Protein AF-A0A7Z0UEZ7-F1 (afdb_monomer_lite)

Structure (mmCIF, N/CA/C/O backbone):
data_AF-A0A7Z0UEZ7-F1
#
_entry.id   AF-A0A7Z0UEZ7-F1
#
loop_
_atom_site.group_PDB
_atom_site.id
_atom_site.type_symbol
_atom_site.label_atom_id
_atom_site.label_alt_id
_atom_site.label_comp_id
_atom_site.label_asym_id
_atom_site.label_entity_id
_atom_site.label_seq_id
_atom_site.pdbx_PDB_ins_code
_atom_site.Cartn_x
_atom_site.Cartn_y
_atom_site.Cartn_z
_atom_site.occupancy
_atom_site.B_iso_or_equiv
_atom_site.auth_seq_id
_atom_site.auth_comp_id
_atom_site.auth_asym_id
_atom_site.auth_atom_id
_atom_site.pdbx_PDB_model_num
ATOM 1 N N . MET A 1 1 ? -14.495 13.501 -70.799 1.00 41.69 1 MET A N 1
ATOM 2 C CA . MET A 1 1 ? -13.839 14.582 -70.028 1.00 41.69 1 MET A CA 1
ATOM 3 C C . MET A 1 1 ? -14.516 14.708 -68.669 1.00 41.69 1 MET A C 1
ATOM 5 O O . MET A 1 1 ? -15.707 14.456 -68.563 1.00 41.69 1 MET A O 1
ATOM 9 N N . LEU A 1 2 ? -13.715 14.968 -67.637 1.00 44.12 2 LEU A N 1
ATOM 10 C CA . LEU A 1 2 ? -13.980 14.777 -66.207 1.00 44.12 2 LEU A CA 1
ATOM 11 C C . LEU A 1 2 ? -15.102 15.652 -65.596 1.00 44.12 2 LEU A C 1
ATOM 13 O O . LEU A 1 2 ? -15.160 16.856 -65.822 1.00 44.12 2 LEU A O 1
ATOM 17 N N . ARG A 1 3 ? -15.898 14.991 -64.738 1.00 53.62 3 ARG A N 1
ATOM 18 C CA . ARG A 1 3 ? -16.664 15.427 -63.545 1.00 53.62 3 ARG A CA 1
ATOM 19 C C . ARG A 1 3 ? -16.496 16.877 -63.058 1.00 53.62 3 ARG A C 1
ATOM 21 O O . ARG A 1 3 ? -15.379 17.286 -62.761 1.00 53.62 3 ARG A O 1
ATOM 28 N N . ARG A 1 4 ? -17.621 17.519 -62.698 1.00 54.34 4 ARG A N 1
ATOM 29 C CA . ARG A 1 4 ? -17.714 18.450 -61.549 1.00 54.34 4 ARG A CA 1
ATOM 30 C C . ARG A 1 4 ? -19.072 18.337 -60.841 1.00 54.34 4 ARG A C 1
ATOM 32 O O . ARG A 1 4 ? -19.888 19.247 -60.891 1.00 54.34 4 ARG A O 1
ATOM 39 N N . VAL A 1 5 ? -19.312 17.219 -60.154 1.00 55.66 5 VAL A N 1
ATOM 40 C CA . VAL A 1 5 ? -20.245 17.247 -59.018 1.00 55.66 5 VAL A CA 1
ATOM 41 C C . VAL A 1 5 ? -19.460 17.877 -57.878 1.00 55.66 5 VAL A C 1
ATOM 43 O O . VAL A 1 5 ? -18.504 17.283 -57.382 1.00 55.66 5 VAL A O 1
ATOM 46 N N . ALA A 1 6 ? -19.810 19.116 -57.534 1.00 58.12 6 ALA A N 1
ATOM 47 C CA . ALA A 1 6 ? -19.320 19.807 -56.352 1.00 58.12 6 ALA A CA 1
ATOM 48 C C . ALA A 1 6 ? -19.861 19.091 -55.108 1.00 58.12 6 ALA A C 1
ATOM 50 O O . ALA A 1 6 ? -20.839 19.512 -54.494 1.00 58.12 6 ALA A O 1
ATOM 51 N N . LEU A 1 7 ? -19.247 17.962 -54.764 1.00 53.06 7 LEU A N 1
ATOM 52 C CA . LEU A 1 7 ? -19.498 17.291 -53.506 1.00 53.06 7 LEU A CA 1
ATOM 53 C C . LEU A 1 7 ? -18.772 18.114 -52.443 1.00 53.06 7 LEU A C 1
ATOM 55 O O . LEU A 1 7 ? -17.561 17.993 -52.269 1.00 53.06 7 LEU A O 1
ATOM 59 N N . ARG A 1 8 ? -19.513 19.016 -51.788 1.00 58.53 8 ARG A N 1
ATOM 60 C CA . ARG A 1 8 ? -19.101 19.630 -50.525 1.00 58.53 8 ARG A CA 1
ATOM 61 C C . ARG A 1 8 ? -18.896 18.483 -49.536 1.00 58.53 8 ARG A C 1
ATOM 63 O O . ARG A 1 8 ? -19.848 18.057 -48.890 1.00 58.53 8 ARG A O 1
ATOM 70 N N . LEU A 1 9 ? -17.684 17.930 -49.487 1.00 56.50 9 LEU A N 1
ATOM 71 C CA . LEU A 1 9 ? -17.303 16.996 -48.440 1.00 56.50 9 LEU A CA 1
ATOM 72 C C . LEU A 1 9 ? -17.352 17.786 -47.137 1.00 56.50 9 LEU A C 1
ATOM 74 O O . LEU A 1 9 ? -16.492 18.622 -46.865 1.00 56.50 9 LEU A O 1
ATOM 78 N N . ALA A 1 10 ? -18.415 17.545 -46.377 1.00 62.75 10 ALA A N 1
ATOM 79 C CA . ALA A 1 10 ? -18.478 17.860 -44.971 1.00 62.75 10 ALA A CA 1
ATOM 80 C C . ALA A 1 10 ? -17.218 17.280 -44.321 1.00 62.75 10 ALA A C 1
ATOM 82 O O . ALA A 1 10 ? -17.039 16.063 -44.259 1.00 62.75 10 ALA A O 1
ATOM 83 N N . VAL A 1 11 ? -16.317 18.163 -43.898 1.00 59.19 11 VAL A N 1
ATOM 84 C CA . VAL A 1 11 ? -15.161 17.813 -43.077 1.00 59.19 11 VAL A CA 1
ATOM 85 C C . VAL A 1 11 ? -15.704 17.491 -41.685 1.00 59.19 11 VAL A C 1
ATOM 87 O O . VAL A 1 11 ? -15.663 18.307 -40.772 1.00 59.19 11 VAL A O 1
ATOM 90 N N . CYS A 1 12 ? -16.282 16.300 -41.529 1.00 60.75 12 CYS A N 1
ATOM 91 C CA . CYS A 1 12 ? -16.429 15.661 -40.230 1.00 60.75 12 CYS A CA 1
ATOM 92 C C . CYS A 1 12 ? -15.045 15.130 -39.861 1.00 60.75 12 CYS A C 1
ATOM 94 O O . CYS A 1 12 ? -14.706 13.985 -40.149 1.00 60.75 12 CYS A O 1
ATOM 96 N N . LEU A 1 13 ? -14.219 16.015 -39.302 1.00 62.16 13 LEU A N 1
ATOM 97 C CA . LEU A 1 13 ? -12.947 15.664 -38.689 1.00 62.16 13 LEU A CA 1
ATOM 98 C C . LEU A 1 13 ? -13.242 14.593 -37.624 1.00 62.16 13 LEU A C 1
ATOM 100 O O . LEU A 1 13 ? -13.977 14.897 -36.678 1.00 62.16 13 LEU A O 1
ATOM 104 N N . PRO A 1 14 ? -12.757 13.344 -37.753 1.00 60.66 14 PRO A N 1
ATOM 105 C CA . PRO A 1 14 ? -12.928 12.394 -36.677 1.00 60.66 14 PRO A CA 1
ATOM 106 C C . PRO A 1 14 ? -12.026 12.894 -35.551 1.00 60.66 14 PRO A C 1
ATOM 108 O O . PRO A 1 14 ? -10.806 12.969 -35.706 1.00 60.66 14 PRO A O 1
ATOM 111 N N . LEU A 1 15 ? -12.640 13.299 -34.438 1.00 63.44 15 LEU A N 1
ATOM 112 C CA . LEU A 1 15 ? -11.952 13.432 -33.162 1.00 63.44 15 LEU A CA 1
ATOM 113 C C . LEU A 1 15 ? -11.342 12.055 -32.877 1.00 63.44 15 LEU A C 1
ATOM 115 O O . LEU A 1 15 ? -12.023 11.147 -32.401 1.00 63.44 15 LEU A O 1
ATOM 119 N N . PHE A 1 16 ? -10.075 11.869 -33.243 1.00 62.88 16 PHE A N 1
ATOM 120 C CA . PHE A 1 16 ? -9.285 10.752 -32.763 1.00 62.88 16 PHE A CA 1
ATOM 121 C C . PHE A 1 16 ? -9.185 10.938 -31.253 1.00 62.88 16 PHE A C 1
ATOM 123 O O . PHE A 1 16 ? -8.408 11.750 -30.757 1.00 62.88 16 PHE A O 1
ATOM 130 N N . LEU A 1 17 ? -10.058 10.237 -30.534 1.00 65.12 17 LEU A N 1
ATOM 131 C CA . LEU A 1 17 ? -9.989 10.078 -29.095 1.00 65.12 17 LEU A CA 1
ATOM 132 C C . LEU A 1 17 ? -8.665 9.372 -28.804 1.00 65.12 17 LEU A C 1
ATOM 134 O O . LEU A 1 17 ? -8.565 8.152 -28.916 1.00 65.12 17 LEU A O 1
ATOM 138 N N . ILE A 1 18 ? -7.631 10.147 -28.485 1.00 66.31 18 ILE A N 1
ATOM 139 C CA . ILE A 1 18 ? -6.388 9.614 -27.939 1.00 66.31 18 ILE A CA 1
ATOM 140 C C . ILE A 1 18 ? -6.731 9.154 -26.522 1.00 66.31 18 ILE A C 1
ATOM 142 O O . ILE A 1 18 ? -6.634 9.910 -25.558 1.00 66.31 18 ILE A O 1
ATOM 146 N N . ALA A 1 19 ? -7.225 7.924 -26.403 1.00 65.69 19 ALA A N 1
ATOM 147 C CA . ALA A 1 19 ? -7.341 7.260 -25.121 1.00 65.69 19 ALA A CA 1
ATOM 148 C C . ALA A 1 19 ? -5.915 6.948 -24.655 1.00 65.69 19 ALA A C 1
ATOM 150 O O . ALA A 1 19 ? -5.285 6.010 -25.137 1.00 65.69 19 ALA A O 1
ATOM 151 N N . SER 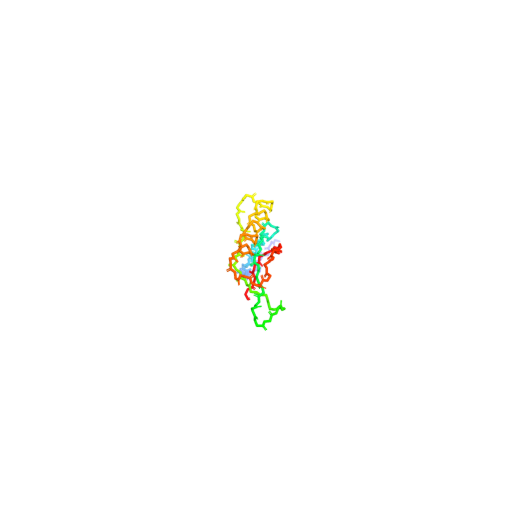A 1 20 ? -5.378 7.781 -23.762 1.00 64.31 20 SER A N 1
ATOM 152 C CA . SER A 1 20 ? -4.134 7.471 -23.063 1.00 64.31 20 SER A CA 1
ATOM 153 C C . SER A 1 20 ? -4.410 6.301 -22.124 1.00 64.31 20 SER A C 1
ATOM 155 O O . SER A 1 20 ? -4.954 6.485 -21.034 1.00 64.31 20 SER A O 1
ATOM 157 N N . CYS A 1 21 ? -4.079 5.088 -22.561 1.00 64.81 21 CYS A N 1
ATOM 158 C CA . CYS A 1 21 ? -4.036 3.923 -21.689 1.00 64.81 21 CYS A CA 1
ATOM 159 C C . CYS A 1 21 ? -2.873 4.125 -20.714 1.00 64.81 21 CYS A C 1
ATOM 161 O O . CYS A 1 21 ? -1.728 3.837 -21.050 1.00 64.81 21 CYS A O 1
ATOM 163 N N . ASN A 1 22 ? -3.154 4.672 -19.530 1.00 68.69 22 ASN A N 1
ATOM 164 C CA . ASN A 1 22 ? -2.186 4.627 -18.443 1.00 68.69 22 ASN A CA 1
ATOM 165 C C . ASN A 1 22 ? -2.005 3.162 -18.050 1.00 68.69 22 ASN A C 1
ATOM 167 O O . ASN A 1 22 ? -2.965 2.517 -17.627 1.00 68.69 22 ASN A O 1
ATOM 171 N N . ASP A 1 23 ? -0.791 2.654 -18.230 1.00 73.69 23 ASP A N 1
ATOM 172 C CA . ASP A 1 23 ? -0.421 1.331 -17.762 1.00 73.69 23 ASP A CA 1
ATOM 173 C C . ASP A 1 23 ? -0.332 1.352 -16.231 1.00 73.69 23 ASP A C 1
ATOM 175 O O . ASP A 1 23 ? 0.528 2.003 -15.636 1.00 73.69 23 ASP A O 1
ATOM 179 N N . ASP A 1 24 ? -1.291 0.688 -15.591 1.00 81.19 24 ASP A N 1
ATOM 180 C CA . ASP A 1 24 ? -1.372 0.581 -14.137 1.00 81.19 24 ASP A CA 1
ATOM 181 C C . ASP A 1 24 ? -0.567 -0.622 -13.607 1.00 81.19 24 ASP A C 1
ATOM 183 O O . ASP A 1 24 ? -0.583 -0.876 -12.403 1.00 81.19 24 ASP A O 1
ATOM 187 N N . SER A 1 25 ? 0.142 -1.355 -14.479 1.00 84.06 25 SER A N 1
ATOM 188 C CA . SER A 1 25 ? 0.866 -2.584 -14.131 1.00 84.06 25 SER A CA 1
AT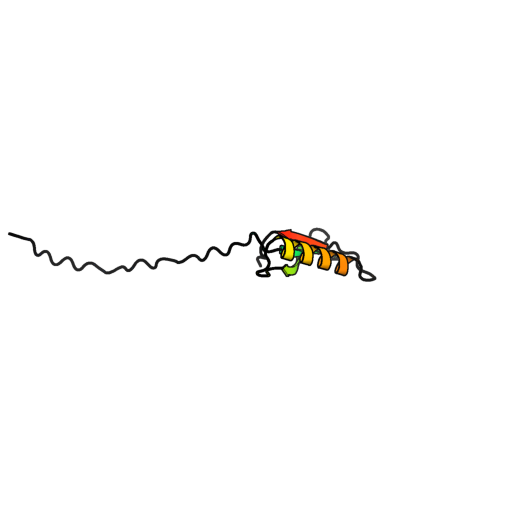OM 189 C C . SER A 1 25 ? 1.982 -2.383 -13.106 1.00 84.06 25 SER A C 1
ATOM 191 O O . SER A 1 25 ? 2.261 -3.288 -12.330 1.00 84.06 25 SER A O 1
ATOM 193 N N . SER A 1 26 ? 2.594 -1.200 -13.046 1.00 93.62 26 SER A N 1
ATOM 194 C CA . SER A 1 26 ? 3.678 -0.903 -12.103 1.00 93.62 26 SER A CA 1
ATOM 195 C C . SER A 1 26 ? 3.213 -0.224 -10.814 1.00 93.62 26 SER A C 1
ATOM 197 O O . SER A 1 26 ? 4.042 0.055 -9.951 1.00 93.62 26 SER A O 1
ATOM 199 N N . GLN A 1 27 ? 1.920 0.075 -10.672 1.00 96.62 27 GLN A N 1
ATOM 200 C CA . GLN A 1 27 ? 1.385 0.789 -9.513 1.00 96.62 27 GLN A CA 1
ATOM 201 C C . GLN A 1 27 ? 0.959 -0.191 -8.423 1.00 96.62 27 GLN A C 1
ATOM 203 O O . GLN A 1 27 ? 0.426 -1.258 -8.716 1.00 96.62 27 GLN A O 1
ATOM 208 N N . TYR A 1 28 ? 1.127 0.198 -7.162 1.00 98.25 28 TYR A N 1
ATOM 209 C CA . TYR A 1 28 ? 0.615 -0.550 -6.015 1.00 98.25 28 TYR A CA 1
ATOM 210 C C . TYR A 1 28 ? -0.227 0.343 -5.125 1.00 98.25 28 TYR A C 1
ATOM 212 O O . TYR A 1 28 ? 0.069 1.517 -4.917 1.00 98.25 28 TYR A O 1
ATOM 220 N N . THR A 1 29 ? -1.276 -0.230 -4.561 1.00 98.31 29 THR A N 1
ATOM 221 C CA . THR A 1 29 ? -2.177 0.451 -3.646 1.00 98.31 29 THR A CA 1
ATOM 222 C C . THR A 1 29 ? -2.109 -0.210 -2.278 1.00 98.31 29 THR A C 1
ATOM 224 O O . THR A 1 29 ? -2.327 -1.415 -2.142 1.00 98.31 29 THR A O 1
ATOM 227 N N . LEU A 1 30 ? -1.838 0.590 -1.250 1.00 98.75 30 LEU A N 1
ATOM 228 C CA . LEU A 1 30 ? -1.908 0.166 0.140 1.00 98.75 30 LEU A CA 1
ATOM 229 C C . LEU A 1 30 ? -3.329 0.349 0.661 1.00 98.75 30 LEU A C 1
ATOM 231 O O . LEU A 1 30 ? -3.888 1.452 0.652 1.00 98.75 30 LEU A O 1
ATOM 235 N N . TYR A 1 31 ? -3.872 -0.738 1.189 1.00 98.38 31 TYR A N 1
ATOM 236 C CA . TYR A 1 31 ? -5.158 -0.769 1.855 1.00 98.38 31 TYR A CA 1
ATOM 237 C C . TYR A 1 31 ? -5.010 -1.114 3.332 1.00 98.38 31 TYR A C 1
ATOM 239 O O . TYR A 1 31 ? -4.058 -1.777 3.751 1.00 98.38 31 TYR A O 1
ATOM 247 N N . ARG A 1 32 ? -6.017 -0.716 4.110 1.00 98.25 32 ARG A N 1
ATOM 248 C CA . ARG A 1 32 ? -6.260 -1.228 5.458 1.00 98.25 32 ARG A CA 1
ATOM 249 C C . ARG A 1 32 ? -7.704 -1.667 5.653 1.00 98.25 32 ARG A C 1
ATOM 251 O O . ARG A 1 32 ? -8.595 -1.215 4.932 1.00 98.25 32 ARG A O 1
ATOM 258 N N . SER A 1 33 ? -7.945 -2.496 6.663 1.00 98.06 33 SER A N 1
ATOM 259 C CA . SER A 1 33 ? -9.303 -2.819 7.097 1.00 98.06 33 SER A CA 1
ATOM 260 C C . SER A 1 33 ? -9.893 -1.717 7.985 1.00 98.06 33 SER A C 1
ATOM 262 O O . SER A 1 33 ? -9.166 -0.907 8.581 1.00 98.06 33 SER A O 1
ATOM 264 N N . SER A 1 34 ? -11.223 -1.680 8.099 1.00 96.50 34 SER A N 1
ATOM 265 C CA . SER A 1 34 ? -11.890 -0.868 9.121 1.00 96.50 34 SER A CA 1
ATOM 266 C C . SER A 1 34 ? -11.782 -1.541 10.492 1.00 96.50 34 SER A C 1
ATOM 268 O O . SER A 1 34 ? -11.669 -2.760 10.597 1.00 96.50 34 SER A O 1
ATOM 270 N N . VAL A 1 35 ? -11.833 -0.733 11.554 1.00 94.69 35 VAL A N 1
ATOM 271 C CA . VAL A 1 35 ? -11.975 -1.230 12.935 1.00 94.69 35 VAL A CA 1
ATOM 272 C C . VAL A 1 35 ? -13.391 -1.742 13.216 1.00 94.69 35 VAL A C 1
ATOM 274 O O . VAL A 1 35 ? -13.581 -2.527 14.136 1.00 94.69 35 VAL A O 1
ATOM 277 N N . LEU A 1 36 ? -14.377 -1.292 12.431 1.00 95.75 36 LEU A N 1
ATOM 278 C CA . LEU A 1 36 ? -15.789 -1.667 12.574 1.00 95.75 36 LEU A CA 1
ATOM 279 C C . LEU A 1 36 ? -16.181 -2.848 11.676 1.00 95.75 36 LEU A C 1
ATOM 281 O O . LEU A 1 36 ? -17.140 -3.550 11.976 1.00 95.75 36 LEU A O 1
ATOM 285 N N . ASP A 1 37 ? -15.455 -3.053 10.575 1.00 94.56 37 ASP A N 1
ATOM 286 C CA . ASP A 1 37 ? -15.712 -4.112 9.597 1.00 94.56 37 ASP A CA 1
ATOM 287 C C . ASP A 1 37 ? -14.397 -4.557 8.937 1.00 94.56 37 ASP A C 1
ATOM 289 O O . ASP A 1 37 ? -13.760 -3.808 8.190 1.00 94.56 37 ASP A O 1
ATOM 293 N N . ALA A 1 38 ? -13.996 -5.801 9.199 1.00 92.38 38 ALA A N 1
ATOM 294 C CA . ALA A 1 38 ? -12.763 -6.375 8.670 1.00 92.38 38 ALA A CA 1
ATOM 295 C C . ALA A 1 38 ? -12.786 -6.588 7.141 1.00 92.38 38 ALA A C 1
ATOM 297 O O . ALA A 1 38 ? -11.719 -6.713 6.531 1.00 92.38 38 ALA A O 1
ATOM 298 N N . ASN A 1 39 ? -13.971 -6.610 6.520 1.00 94.00 39 ASN A N 1
ATOM 299 C CA . ASN A 1 39 ? -14.142 -6.767 5.074 1.00 94.00 39 ASN A CA 1
ATOM 300 C C . ASN A 1 39 ? -14.057 -5.434 4.323 1.00 94.00 39 ASN A C 1
ATOM 302 O O . ASN A 1 39 ? -13.830 -5.417 3.111 1.00 94.00 39 ASN A O 1
ATOM 306 N N . MET A 1 40 ? -14.220 -4.311 5.026 1.00 95.88 40 MET A N 1
ATOM 307 C CA . MET A 1 40 ? -14.129 -2.989 4.423 1.00 95.8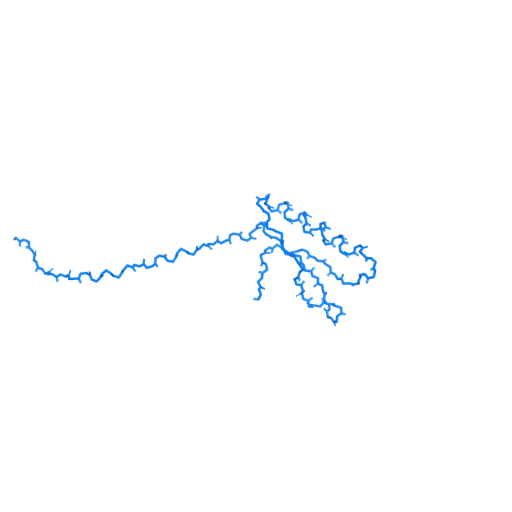8 40 MET A CA 1
ATOM 308 C C . MET A 1 40 ? -12.687 -2.689 4.014 1.00 95.88 40 MET A C 1
ATOM 310 O O . MET A 1 40 ? -11.761 -2.806 4.815 1.00 95.88 40 MET A O 1
ATOM 314 N N . ARG A 1 41 ? -12.506 -2.259 2.764 1.00 96.00 41 ARG A N 1
ATOM 315 C CA . ARG A 1 41 ? -11.207 -1.902 2.188 1.00 96.00 41 ARG A CA 1
ATOM 316 C C . ARG A 1 41 ? -11.072 -0.385 2.173 1.00 96.00 41 ARG A C 1
ATOM 318 O O . ARG A 1 41 ? -11.809 0.290 1.461 1.00 96.00 41 ARG A O 1
ATOM 325 N N . LEU A 1 42 ? -10.146 0.152 2.959 1.00 97.06 42 LEU A N 1
ATOM 326 C CA . LEU A 1 42 ? -9.884 1.588 3.045 1.00 97.06 42 LEU A CA 1
ATOM 327 C C . LEU A 1 42 ? -8.556 1.904 2.361 1.00 97.06 42 LEU A C 1
ATOM 329 O O . LEU A 1 42 ? -7.528 1.340 2.733 1.00 97.06 42 LEU A O 1
ATOM 333 N N . HIS A 1 43 ? -8.584 2.793 1.367 1.00 98.00 43 HIS A N 1
ATOM 334 C CA . HIS A 1 43 ? -7.379 3.299 0.705 1.00 98.00 43 HIS A CA 1
ATOM 335 C C . HIS A 1 43 ? -6.524 4.102 1.689 1.00 98.00 43 HIS A C 1
ATOM 337 O O . HIS A 1 43 ? -7.053 4.930 2.431 1.00 98.00 43 HIS A O 1
ATOM 343 N N . VAL A 1 44 ? -5.217 3.841 1.700 1.00 98.19 44 VAL A N 1
ATOM 344 C CA . VAL A 1 44 ? -4.245 4.554 2.542 1.00 98.19 44 VAL A CA 1
ATOM 345 C C . VAL A 1 44 ? -3.268 5.343 1.679 1.00 98.19 44 VAL A C 1
ATOM 347 O O . VAL A 1 44 ? -3.073 6.532 1.912 1.00 98.19 44 VAL A O 1
ATOM 350 N N . ALA A 1 45 ? -2.647 4.682 0.699 1.00 98.31 45 ALA A N 1
ATOM 351 C CA . ALA A 1 45 ? -1.618 5.271 -0.151 1.00 98.31 45 ALA A CA 1
ATOM 352 C C . ALA A 1 45 ? -1.529 4.556 -1.506 1.00 98.31 45 ALA A C 1
ATOM 354 O O . ALA A 1 45 ? -1.980 3.418 -1.648 1.00 98.31 45 ALA A O 1
ATOM 355 N N . SER A 1 46 ? -0.923 5.229 -2.482 1.00 98.06 46 SER A N 1
ATOM 356 C CA . SER A 1 46 ? -0.564 4.673 -3.788 1.00 98.06 46 SER A CA 1
ATOM 357 C C . SER A 1 46 ? 0.943 4.820 -3.999 1.00 98.06 46 SER A C 1
ATOM 359 O O . SER A 1 46 ? 1.522 5.819 -3.581 1.00 98.06 46 SER A O 1
ATOM 361 N N . PHE A 1 47 ? 1.555 3.822 -4.627 1.00 97.94 47 PHE A N 1
ATOM 362 C CA . PHE A 1 47 ? 2.977 3.730 -4.936 1.00 97.94 47 PHE A CA 1
ATOM 363 C C . PHE A 1 47 ? 3.115 3.638 -6.455 1.00 97.94 47 PHE A C 1
ATOM 365 O O . PHE A 1 47 ? 2.823 2.598 -7.046 1.00 97.94 47 PHE A O 1
ATOM 372 N N . ASP A 1 48 ? 3.487 4.752 -7.078 1.00 96.81 48 ASP A N 1
ATOM 373 C CA . ASP A 1 48 ? 3.484 4.966 -8.526 1.00 96.81 48 ASP A CA 1
ATOM 374 C C . ASP A 1 48 ? 4.748 5.703 -9.010 1.00 96.81 48 ASP A C 1
ATOM 376 O O . ASP A 1 48 ? 4.693 6.541 -9.910 1.00 96.81 48 ASP A O 1
ATOM 380 N N . SER A 1 49 ? 5.908 5.380 -8.423 1.00 96.69 49 SER A N 1
ATOM 381 C CA . SER A 1 49 ? 7.201 5.908 -8.875 1.00 96.69 49 SER A CA 1
ATOM 382 C C . SER A 1 49 ? 7.534 5.443 -10.298 1.00 96.69 49 SER A C 1
ATOM 384 O O . SER A 1 49 ? 7.154 4.347 -10.725 1.00 96.69 49 SER A O 1
ATOM 386 N N . ALA A 1 50 ? 8.333 6.254 -10.998 1.00 95.12 50 ALA A N 1
ATOM 387 C CA . ALA A 1 50 ? 8.941 5.915 -12.284 1.00 95.12 50 ALA A CA 1
ATOM 388 C C . ALA A 1 50 ? 9.980 4.777 -12.189 1.00 95.12 50 ALA A C 1
ATOM 390 O O . ALA A 1 50 ? 10.365 4.225 -13.218 1.00 95.12 50 ALA A O 1
ATOM 391 N N . ASP A 1 51 ? 10.398 4.398 -10.977 1.00 95.50 51 ASP A N 1
ATOM 392 C CA . ASP A 1 51 ? 11.364 3.316 -10.724 1.00 95.50 51 ASP A CA 1
ATOM 393 C C . ASP A 1 51 ? 10.787 1.902 -10.951 1.00 95.50 51 ASP A C 1
ATOM 395 O O . ASP A 1 51 ? 11.518 0.911 -10.932 1.00 95.50 51 ASP A O 1
ATOM 399 N N . GLY A 1 52 ? 9.480 1.797 -11.216 1.00 94.44 52 GLY A N 1
ATOM 400 C CA . GLY A 1 52 ? 8.842 0.583 -11.725 1.00 94.44 52 GLY A CA 1
ATOM 401 C C . GLY A 1 52 ? 8.280 -0.371 -10.666 1.00 94.44 52 GLY A C 1
ATOM 402 O O . GLY A 1 52 ? 8.242 -0.079 -9.471 1.00 94.44 52 GLY A O 1
ATOM 403 N N . ASP A 1 53 ? 7.803 -1.526 -11.144 1.00 96.75 53 ASP A N 1
ATOM 404 C CA . ASP A 1 53 ? 7.012 -2.504 -10.377 1.00 96.75 53 ASP A CA 1
ATOM 405 C C . ASP A 1 53 ? 7.702 -2.967 -9.085 1.00 96.75 53 ASP A C 1
ATOM 407 O O . ASP A 1 53 ? 7.109 -2.873 -8.013 1.00 96.75 53 ASP A O 1
ATOM 411 N N . ALA A 1 54 ? 8.968 -3.394 -9.162 1.00 97.69 54 ALA A N 1
ATOM 412 C CA . ALA A 1 54 ? 9.696 -3.902 -8.000 1.00 97.69 54 ALA A CA 1
ATOM 413 C C . ALA A 1 54 ? 9.844 -2.839 -6.901 1.00 97.69 54 ALA A C 1
ATOM 415 O O . ALA A 1 54 ? 9.575 -3.122 -5.735 1.00 97.69 54 ALA A O 1
ATOM 416 N N . TYR A 1 55 ? 10.198 -1.607 -7.280 1.00 98.00 55 TYR A N 1
ATOM 417 C CA . TYR A 1 55 ? 10.346 -0.498 -6.340 1.00 98.00 55 TYR A CA 1
ATOM 418 C C . TYR A 1 55 ? 9.012 -0.146 -5.676 1.00 98.00 55 TYR A C 1
ATOM 420 O O . TYR A 1 55 ? 8.937 0.004 -4.456 1.00 98.00 55 TYR A O 1
ATOM 428 N N . ASN A 1 56 ? 7.941 -0.046 -6.464 1.00 98.44 56 ASN A N 1
ATOM 429 C CA . ASN A 1 56 ? 6.615 0.296 -5.953 1.00 98.44 56 ASN A CA 1
ATOM 430 C C . ASN A 1 56 ? 6.044 -0.812 -5.054 1.00 98.44 56 ASN A C 1
ATOM 432 O O . ASN A 1 56 ? 5.494 -0.516 -3.990 1.00 98.44 56 ASN A O 1
ATOM 436 N N . SER A 1 57 ? 6.231 -2.078 -5.435 1.00 98.50 57 SER A N 1
ATOM 437 C CA . SER A 1 57 ? 5.855 -3.246 -4.636 1.00 98.50 57 SER A CA 1
ATOM 438 C C . SER A 1 57 ? 6.601 -3.269 -3.303 1.00 98.50 57 SER A C 1
ATOM 440 O O . SER A 1 57 ? 5.973 -3.318 -2.245 1.00 98.50 57 SER A O 1
ATOM 442 N N . GLU A 1 58 ? 7.932 -3.153 -3.333 1.00 98.69 58 GLU A N 1
ATOM 443 C CA . GLU A 1 58 ? 8.780 -3.174 -2.139 1.00 98.69 58 GLU A CA 1
ATOM 444 C C . GLU A 1 58 ? 8.414 -2.045 -1.170 1.00 98.69 58 GLU A C 1
ATOM 446 O O . GLU A 1 58 ? 8.152 -2.299 0.007 1.00 98.69 58 GLU A O 1
ATOM 451 N N . ASN A 1 59 ? 8.308 -0.808 -1.663 1.00 98.81 59 ASN A N 1
ATOM 452 C CA . ASN A 1 59 ? 7.950 0.334 -0.824 1.00 98.81 59 ASN A CA 1
ATOM 453 C C . ASN A 1 59 ? 6.541 0.202 -0.238 1.00 98.81 59 ASN A C 1
ATOM 455 O O . ASN A 1 59 ? 6.331 0.555 0.926 1.00 98.81 59 ASN A O 1
ATOM 459 N N . CYS A 1 60 ? 5.590 -0.357 -0.993 1.00 98.81 60 CYS A N 1
ATOM 460 C CA . CYS A 1 60 ? 4.264 -0.638 -0.459 1.00 98.81 60 CYS A CA 1
ATOM 461 C C . CYS A 1 60 ? 4.335 -1.629 0.711 1.00 98.81 60 CYS A C 1
ATOM 463 O O . CYS A 1 60 ? 3.753 -1.377 1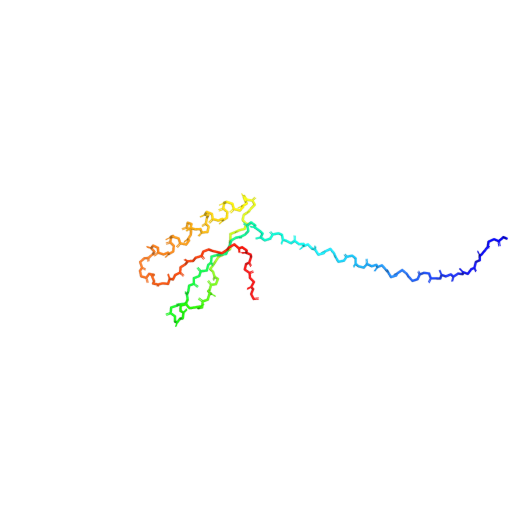.770 1.00 98.81 60 CYS A O 1
ATOM 465 N N . GLN A 1 61 ? 5.070 -2.734 0.554 1.00 98.75 61 GLN A N 1
ATOM 466 C CA . GLN A 1 61 ? 5.190 -3.757 1.598 1.00 98.75 61 GLN A CA 1
ATOM 467 C C . GLN A 1 61 ? 5.916 -3.229 2.839 1.00 98.75 61 GLN A C 1
ATOM 469 O O . GLN A 1 61 ? 5.478 -3.489 3.962 1.00 98.75 61 GLN A O 1
ATOM 474 N N . ILE A 1 62 ? 6.978 -2.438 2.655 1.00 98.81 62 ILE A N 1
ATOM 475 C CA . ILE A 1 62 ? 7.679 -1.762 3.753 1.00 98.81 62 ILE A CA 1
ATOM 476 C C . ILE A 1 62 ? 6.700 -0.871 4.519 1.00 98.81 62 ILE A C 1
ATOM 478 O O . ILE A 1 62 ? 6.597 -0.982 5.741 1.00 98.81 62 ILE A O 1
ATOM 482 N N . ALA A 1 63 ? 5.934 -0.030 3.819 1.00 98.69 63 ALA A N 1
ATOM 483 C CA . ALA A 1 63 ? 4.947 0.835 4.453 1.00 98.69 63 ALA A CA 1
ATOM 484 C C . ALA A 1 63 ? 3.880 0.030 5.212 1.00 98.69 63 ALA A C 1
ATOM 486 O O . ALA A 1 63 ? 3.584 0.348 6.363 1.00 98.69 63 ALA A O 1
ATOM 487 N N . ALA A 1 64 ? 3.346 -1.044 4.618 1.00 98.69 64 ALA A N 1
ATOM 488 C CA . ALA A 1 64 ? 2.392 -1.932 5.284 1.00 98.69 64 ALA A CA 1
ATOM 489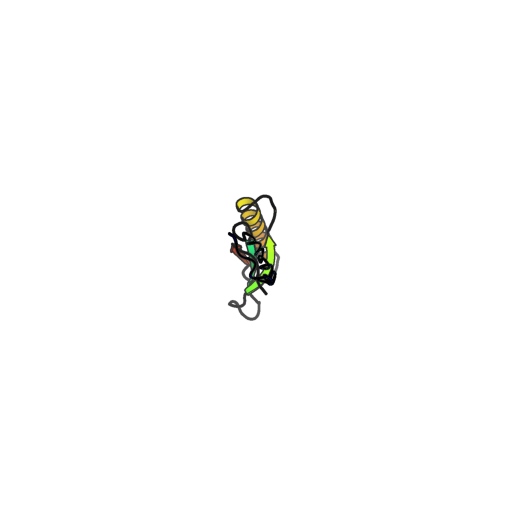 C C . ALA A 1 64 ? 2.961 -2.497 6.597 1.00 98.69 64 ALA A C 1
ATOM 491 O O . ALA A 1 64 ? 2.292 -2.442 7.632 1.00 98.69 64 ALA A O 1
ATOM 492 N N . GLY A 1 65 ? 4.209 -2.977 6.578 1.00 98.44 65 GLY A N 1
ATOM 493 C CA . GLY A 1 65 ? 4.907 -3.471 7.766 1.00 98.44 65 GLY A CA 1
ATOM 494 C C . GLY A 1 65 ? 5.107 -2.392 8.832 1.00 98.44 65 GLY A C 1
ATOM 495 O O . GLY A 1 65 ? 4.833 -2.632 10.009 1.00 98.44 65 GLY A O 1
ATOM 496 N N . LEU A 1 66 ? 5.509 -1.183 8.429 1.00 98.50 66 LEU A N 1
ATOM 497 C CA . LEU A 1 66 ? 5.688 -0.048 9.338 1.00 98.50 66 LEU A CA 1
ATOM 498 C C . LEU A 1 66 ? 4.380 0.365 10.022 1.00 98.50 66 LEU A C 1
ATOM 500 O O . LEU A 1 66 ? 4.400 0.682 11.213 1.00 98.50 66 LEU A O 1
ATOM 504 N N . PHE A 1 67 ? 3.251 0.342 9.307 1.00 98.06 67 PHE A N 1
ATOM 505 C CA . PHE A 1 67 ? 1.944 0.652 9.889 1.00 98.06 67 PHE A CA 1
ATOM 506 C C . PHE A 1 67 ? 1.461 -0.432 10.852 1.00 98.06 67 PHE A C 1
ATOM 508 O O . PHE A 1 67 ? 0.954 -0.102 11.923 1.00 98.06 67 PHE A O 1
ATOM 515 N N . VAL A 1 68 ? 1.642 -1.712 10.512 1.00 97.31 68 VAL A N 1
ATOM 516 C CA . VAL A 1 68 ? 1.289 -2.835 11.400 1.00 97.31 68 VAL A CA 1
ATOM 517 C C . VAL A 1 68 ? 2.115 -2.815 12.688 1.00 97.31 68 VAL A C 1
ATOM 519 O O . VAL A 1 68 ? 1.599 -3.163 13.744 1.00 97.31 68 VAL A O 1
ATOM 522 N N . ALA A 1 69 ? 3.376 -2.383 12.625 1.00 97.88 69 ALA A N 1
ATOM 523 C CA . ALA A 1 69 ? 4.269 -2.342 13.781 1.00 97.88 69 ALA A CA 1
ATOM 524 C C . ALA A 1 69 ? 3.953 -1.220 14.792 1.00 97.88 69 ALA A C 1
ATOM 526 O O . ALA A 1 69 ? 4.562 -1.181 15.863 1.00 97.88 69 ALA A O 1
ATOM 527 N N . GLN A 1 70 ? 3.035 -0.295 14.483 1.00 97.75 70 GLN A N 1
ATOM 528 C CA . GLN A 1 70 ? 2.710 0.798 15.400 1.00 97.75 70 GLN A CA 1
ATOM 529 C C . GLN A 1 70 ? 1.948 0.288 16.641 1.00 97.75 70 GLN A C 1
ATOM 531 O O . GLN A 1 70 ? 1.037 -0.537 16.515 1.00 97.75 70 GLN A O 1
ATOM 536 N N . PRO A 1 71 ? 2.251 0.803 17.850 1.00 97.94 71 PRO A N 1
ATOM 537 C CA . PRO A 1 71 ? 1.536 0.421 19.064 1.00 97.94 71 PRO A CA 1
ATOM 538 C C . PRO A 1 71 ? 0.022 0.646 18.951 1.00 97.94 71 PRO A C 1
ATOM 540 O O . PRO A 1 71 ? -0.433 1.725 18.579 1.00 97.94 71 PRO A O 1
ATOM 543 N N . GLY A 1 72 ? -0.766 -0.370 19.312 1.00 95.44 72 GLY A N 1
ATOM 544 C CA . GLY A 1 72 ? -2.231 -0.288 19.338 1.00 95.44 72 GLY A CA 1
ATOM 545 C C . GLY A 1 72 ? -2.930 -0.514 17.993 1.00 95.44 72 GLY A C 1
ATOM 546 O O . GLY A 1 72 ? -4.156 -0.436 17.929 1.00 95.44 72 GLY A O 1
ATOM 547 N N . VAL A 1 73 ? -2.195 -0.826 16.923 1.00 95.69 73 VAL A N 1
ATOM 548 C CA . VAL A 1 73 ? -2.792 -1.180 15.631 1.00 95.69 73 VAL A CA 1
ATOM 549 C C . VAL A 1 73 ? -3.331 -2.612 15.656 1.00 95.69 73 VAL A C 1
ATOM 551 O O . VAL A 1 73 ? -2.601 -3.566 15.899 1.00 95.69 73 VAL A O 1
ATOM 554 N N . THR A 1 74 ? -4.628 -2.759 15.374 1.00 95.12 74 THR A N 1
ATOM 555 C CA . THR A 1 74 ? -5.336 -4.055 15.321 1.00 95.12 74 THR A CA 1
ATOM 556 C C . THR A 1 74 ? -5.934 -4.368 13.947 1.00 95.12 74 THR A C 1
ATOM 558 O O . THR A 1 74 ? -6.508 -5.435 13.740 1.00 95.12 74 THR A O 1
ATOM 561 N N . VAL A 1 75 ? -5.818 -3.435 12.999 1.00 97.25 75 VAL A N 1
ATOM 562 C CA . VAL A 1 75 ? -6.329 -3.579 11.630 1.00 97.25 75 VAL A CA 1
ATOM 563 C C . VAL A 1 75 ? -5.288 -4.217 10.716 1.00 97.25 75 VAL A C 1
ATOM 565 O O . VAL A 1 75 ? -4.083 -4.069 10.918 1.00 97.25 75 VAL A O 1
ATOM 568 N N . ARG A 1 76 ? -5.754 -4.903 9.672 1.00 97.25 76 ARG A N 1
ATOM 569 C CA . ARG A 1 76 ? -4.883 -5.495 8.653 1.00 97.25 76 ARG A CA 1
ATOM 570 C C . ARG A 1 76 ? -4.473 -4.436 7.638 1.00 97.25 76 ARG A C 1
ATOM 572 O O . ARG A 1 76 ? -5.326 -3.667 7.206 1.00 97.25 76 ARG A O 1
ATOM 579 N N . TYR A 1 77 ? -3.215 -4.476 7.208 1.00 98.38 77 TYR A N 1
ATOM 580 C CA . TYR A 1 77 ? -2.701 -3.740 6.052 1.00 98.38 77 TYR A CA 1
ATOM 581 C C . TYR A 1 77 ? -2.280 -4.726 4.967 1.00 98.38 77 TYR A C 1
ATOM 583 O O . TYR A 1 77 ? -1.839 -5.832 5.277 1.00 98.38 77 TYR A O 1
ATOM 591 N N . TRP A 1 78 ? -2.457 -4.358 3.703 1.00 98.25 78 TRP A N 1
ATOM 592 C CA . TRP A 1 78 ? -1.983 -5.155 2.575 1.00 98.25 78 TRP A CA 1
ATOM 593 C C . TRP A 1 78 ? -1.812 -4.296 1.328 1.00 98.25 78 TRP A C 1
ATOM 595 O O . TRP A 1 78 ? -2.494 -3.285 1.152 1.00 98.25 78 TRP A O 1
ATOM 605 N N . CYS A 1 79 ? -0.918 -4.746 0.457 1.00 98.38 79 CYS A N 1
ATOM 606 C CA . CYS A 1 79 ? -0.678 -4.152 -0.846 1.00 98.38 79 CYS A CA 1
ATOM 607 C C . CYS A 1 79 ? -1.401 -4.930 -1.936 1.00 98.38 79 CYS A C 1
ATOM 609 O O . CYS A 1 79 ? -1.478 -6.158 -1.893 1.00 98.38 79 CYS A O 1
ATOM 611 N N . GLU A 1 80 ? -1.901 -4.206 -2.925 1.00 97.50 80 GLU A N 1
ATOM 612 C CA . GLU A 1 80 ? -2.545 -4.752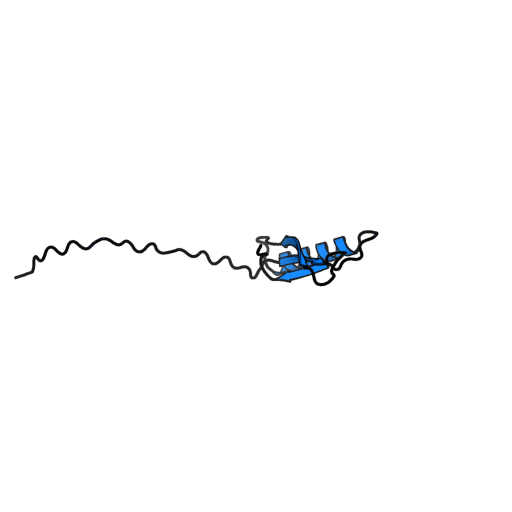 -4.111 1.00 97.50 80 GLU A CA 1
ATOM 613 C C . GLU A 1 80 ? -1.959 -4.074 -5.341 1.00 97.50 80 GLU A C 1
ATOM 615 O O . GLU A 1 80 ? -1.824 -2.850 -5.364 1.00 97.50 80 GLU A O 1
ATOM 620 N N . GLN A 1 81 ? -1.593 -4.862 -6.349 1.00 96.94 81 GLN A N 1
ATOM 621 C CA . GLN A 1 81 ? -1.136 -4.318 -7.620 1.00 96.94 81 GLN A CA 1
ATOM 622 C C . GLN A 1 81 ? -2.309 -3.644 -8.339 1.00 96.94 81 GLN A C 1
ATOM 624 O O . GLN A 1 81 ? -3.414 -4.185 -8.405 1.00 96.94 81 GLN A O 1
ATOM 629 N N . GLY A 1 82 ? -2.049 -2.469 -8.895 1.00 95.06 82 GLY A N 1
ATOM 630 C CA . GLY A 1 82 ? -3.000 -1.659 -9.634 1.00 95.06 82 GLY A CA 1
ATOM 631 C C . GLY A 1 82 ? -3.299 -0.314 -8.980 1.00 95.06 82 GLY A C 1
ATOM 632 O O . GLY A 1 82 ? -3.019 -0.052 -7.806 1.00 95.06 82 GLY A O 1
ATOM 633 N N . ARG A 1 83 ? -3.903 0.560 -9.787 1.00 93.75 83 ARG A N 1
ATOM 634 C CA . ARG A 1 83 ? -4.295 1.913 -9.399 1.00 93.75 83 ARG A CA 1
ATOM 635 C C . ARG A 1 83 ? -5.592 1.915 -8.592 1.00 93.75 83 ARG A C 1
ATOM 637 O O . ARG A 1 83 ? -6.593 1.320 -8.994 1.00 93.75 83 ARG A O 1
ATOM 644 N N . PHE A 1 84 ? -5.611 2.697 -7.517 1.00 93.88 84 PHE A N 1
ATOM 645 C CA . PHE A 1 84 ? -6.830 2.989 -6.769 1.00 93.88 84 PHE A CA 1
ATOM 646 C C . PHE A 1 84 ? -7.902 3.684 -7.631 1.00 93.88 84 PHE A C 1
ATOM 648 O O . PHE A 1 84 ? -7.627 4.665 -8.324 1.00 93.88 84 PHE A O 1
ATOM 655 N N . ARG A 1 85 ? -9.153 3.214 -7.535 1.00 88.06 85 ARG A N 1
ATOM 656 C CA . ARG A 1 85 ? -10.334 3.815 -8.175 1.00 88.06 85 ARG A CA 1
ATOM 657 C C . ARG A 1 85 ? -11.368 4.165 -7.101 1.00 88.06 85 ARG A C 1
ATOM 659 O O . ARG A 1 85 ? -11.664 3.316 -6.262 1.00 88.06 85 ARG A O 1
ATOM 666 N N . LYS A 1 86 ? -11.851 5.411 -7.117 1.00 79.56 86 LYS A N 1
ATOM 667 C CA . LYS A 1 86 ? -12.872 5.933 -6.192 1.00 79.56 86 LYS A CA 1
ATOM 668 C C . LYS A 1 86 ? -14.281 5.574 -6.637 1.00 79.56 86 LYS A C 1
ATOM 670 O O . LYS A 1 86 ? -14.493 5.517 -7.868 1.00 79.56 86 LYS A O 1
#

Foldseek 3Di:
DDDDPPPPPPCPPPPPPPPPPDDLQFKKWKWKADPVGLPDTHTDDMQDDPVGNVVNQVVSVVVQVVQCPDPPDPIHMDMDRGDDDD

Organism: NCBI:txid2692317

Radius of gyration: 24.62 Å; chains: 1; bounding box: 32×27×89 Å

Secondary structure (DSSP, 8-state):
------------------------TT-EEEEEE-SS-TT-EEEEEEE--TT-HHHHHHHHHHHHHHHHTSTT--S-EEEEES----

Sequence (86 aa):
MLRRVALRLAVCLPLFLIASCNDDSSQYTLYRSSVLDANMRLHVASFDSADGDAYNSENCQIAAGLFVAQPGVTVRYWCEQGRFRK

pLDDT: mean 86.45, std 16.82, range [41.69, 98.81]